Protein AF-A0A0C2FIB7-F1 (afdb_monomer_lite)

InterPro domains:
  IPR036005 Creatinase/aminopeptidase-like [G3DSA:3.90.230.10] (2-85)
  IPR036005 Creatinase/aminopeptidase-like [SSF55920] (35-76)
  IPR052433 Xaa-Pro dipeptidase-like [PTHR48480] (22-85)

Secondary structure (DSSP, 8-state):
-PPPPPPGGGSS---HHHHHTT-HHHHTT--HHHHHTTTT---------EEEETTEEEE---S--SHHHHHHHHHT----HHHHHHHHHHHHH--

Radius of gyration: 22.52 Å; chains: 1; bounding box: 45×35×60 Å

pLDDT: mean 78.22, std 17.93, range [36.03, 98.0]

Organism: NCBI:txid51022

Structure (mmCIF, N/CA/C/O backbone):
data_AF-A0A0C2FIB7-F1
#
_entry.id   AF-A0A0C2FIB7-F1
#
loop_
_atom_site.group_PDB
_atom_site.id
_atom_site.type_symbol
_atom_site.label_atom_id
_atom_site.label_alt_id
_atom_site.label_comp_id
_atom_site.label_asym_id
_atom_site.label_entity_id
_atom_site.label_seq_id
_atom_site.pdbx_PDB_ins_code
_atom_site.Cartn_x
_atom_site.Cartn_y
_atom_site.Cartn_z
_atom_site.occupancy
_atom_site.B_iso_or_equiv
_atom_site.auth_seq_id
_atom_site.auth_comp_id
_atom_site.auth_asym_id
_atom_site.auth_atom_id
_atom_site.pdbx_PDB_model_num
ATOM 1 N N . MET A 1 1 ? -26.303 16.790 31.727 1.00 37.44 1 MET A N 1
ATOM 2 C CA . MET A 1 1 ? -24.862 16.555 31.929 1.00 37.44 1 MET A CA 1
ATOM 3 C C . MET A 1 1 ? -24.170 17.173 30.738 1.00 37.44 1 MET A C 1
ATOM 5 O O . MET A 1 1 ? -24.542 16.842 29.623 1.00 37.44 1 MET A O 1
ATOM 9 N N . ILE A 1 2 ? -23.327 18.171 30.972 1.00 36.03 2 ILE A N 1
ATOM 10 C CA . ILE A 1 2 ? -22.611 18.892 29.916 1.00 36.03 2 ILE A CA 1
ATOM 11 C C . ILE A 1 2 ? -21.401 18.019 29.579 1.00 36.03 2 ILE A C 1
ATOM 13 O O . ILE A 1 2 ? -20.625 17.712 30.484 1.00 36.03 2 ILE A O 1
ATOM 17 N N . GLU A 1 3 ? -21.292 17.545 28.339 1.00 43.59 3 GLU A N 1
ATOM 18 C CA . GLU A 1 3 ? -20.075 16.858 27.899 1.00 43.59 3 GLU A CA 1
ATOM 19 C C . GLU A 1 3 ? -18.889 17.826 28.022 1.00 43.59 3 GLU A C 1
ATOM 21 O O . GLU A 1 3 ? -19.035 18.999 27.667 1.00 43.59 3 GLU A O 1
ATOM 26 N N . PRO A 1 4 ? -17.736 17.396 28.560 1.00 47.38 4 PRO A N 1
ATOM 27 C CA . PRO A 1 4 ? -16.580 18.271 28.642 1.00 47.38 4 PRO A CA 1
ATOM 28 C C . PRO A 1 4 ? -16.109 18.600 27.221 1.00 47.38 4 PRO A C 1
ATOM 30 O O . PRO A 1 4 ? -15.817 17.701 26.434 1.00 47.38 4 PRO A O 1
ATOM 33 N N . GLU A 1 5 ? -16.054 19.892 26.889 1.00 44.72 5 GLU A N 1
ATOM 34 C CA . GLU A 1 5 ? -15.498 20.355 25.619 1.00 44.72 5 GLU A CA 1
ATOM 35 C C . GLU A 1 5 ? -14.048 19.866 25.479 1.00 44.72 5 GLU A C 1
ATOM 37 O O . GLU A 1 5 ? -13.210 20.092 26.356 1.00 44.72 5 GLU A O 1
ATOM 42 N N . LEU A 1 6 ? -13.758 19.173 24.374 1.00 48.97 6 LEU A N 1
ATOM 43 C CA . LEU A 1 6 ? -12.413 18.697 24.065 1.00 48.97 6 LEU A CA 1
ATOM 44 C C . LEU A 1 6 ? -11.473 19.877 23.743 1.00 48.97 6 LEU A C 1
ATOM 46 O O . LEU A 1 6 ? -11.916 20.885 23.179 1.00 48.97 6 LEU A O 1
ATOM 50 N N . PRO A 1 7 ? -10.172 19.770 24.079 1.00 45.91 7 PRO A N 1
ATOM 51 C CA . PRO A 1 7 ? -9.216 20.849 23.883 1.00 45.91 7 PRO A CA 1
ATOM 52 C C . PRO A 1 7 ? -9.123 21.297 22.418 1.00 45.91 7 PRO A C 1
ATOM 54 O O . PRO A 1 7 ? -9.160 20.504 21.479 1.00 45.91 7 PRO A O 1
ATOM 57 N N . ASN A 1 8 ? -8.918 22.601 22.229 1.00 46.22 8 ASN A N 1
ATOM 58 C CA . ASN A 1 8 ? -8.997 23.301 20.944 1.00 46.22 8 ASN A CA 1
ATOM 59 C C . ASN A 1 8 ? -8.112 22.761 19.802 1.00 46.22 8 ASN A C 1
ATOM 61 O O . ASN A 1 8 ? -8.366 23.137 18.657 1.00 46.22 8 ASN A O 1
ATOM 65 N N . HIS A 1 9 ? -7.107 21.918 20.071 1.00 47.69 9 HIS A N 1
ATOM 66 C CA . HIS A 1 9 ? -6.257 21.334 19.025 1.00 47.69 9 HIS A CA 1
ATOM 67 C C . HIS A 1 9 ? -6.973 20.234 18.216 1.00 47.69 9 HIS A C 1
ATOM 69 O O . HIS A 1 9 ? -6.532 19.906 17.118 1.00 47.69 9 HIS A O 1
ATOM 75 N N . GLU A 1 10 ? -8.082 19.683 18.719 1.00 46.12 10 GLU A N 1
ATOM 76 C CA . GLU A 1 10 ? -8.840 18.605 18.062 1.00 46.12 10 GLU A CA 1
ATOM 77 C C . GLU A 1 10 ? -9.957 19.121 17.136 1.00 46.12 10 GLU A C 1
ATOM 79 O O . GLU A 1 10 ? -10.677 18.343 16.511 1.00 46.12 10 GLU A O 1
ATOM 84 N N . ARG A 1 11 ? -10.122 20.448 17.028 1.00 46.47 11 ARG A N 1
ATOM 85 C CA . ARG A 1 11 ? -11.221 21.077 16.270 1.00 46.47 11 ARG A CA 1
ATOM 86 C C . ARG A 1 11 ? -10.957 21.221 14.767 1.00 46.47 11 ARG A C 1
ATOM 88 O O . ARG A 1 11 ? -11.842 21.667 14.044 1.00 46.47 11 ARG A O 1
ATOM 95 N N . GLY A 1 12 ? -9.772 20.850 14.287 1.00 41.59 12 GLY A N 1
ATOM 96 C CA . GLY A 1 12 ? -9.421 20.868 12.868 1.00 41.59 12 GLY A CA 1
ATOM 97 C C . GLY A 1 12 ? -9.092 19.462 12.391 1.00 41.59 12 GLY A C 1
ATOM 98 O O . GLY A 1 12 ? -8.051 18.932 12.752 1.00 41.59 12 GLY A O 1
ATOM 99 N N . HIS A 1 13 ? -9.967 18.879 11.571 1.00 47.00 13 HIS A N 1
ATOM 100 C CA . HIS A 1 13 ? -9.809 17.555 10.956 1.00 47.00 13 HIS A CA 1
ATOM 101 C C . HIS A 1 13 ? -9.842 16.380 11.942 1.00 47.00 13 HIS A C 1
ATOM 103 O O . HIS A 1 13 ? -8.867 15.656 12.134 1.00 47.00 13 HIS A O 1
ATOM 109 N N . THR A 1 14 ? -11.018 16.111 12.507 1.00 49.72 14 THR A N 1
ATOM 110 C CA . THR A 1 14 ? -11.320 14.773 13.021 1.00 49.72 14 THR A CA 1
ATOM 111 C C . THR A 1 14 ? -11.118 13.762 11.886 1.00 49.72 14 THR A C 1
ATOM 113 O O . THR A 1 14 ? -11.860 13.740 10.905 1.00 49.72 14 THR A O 1
ATOM 116 N N . LEU A 1 15 ? -10.067 12.945 11.982 1.00 56.53 15 LEU A N 1
ATOM 117 C CA . LEU A 1 15 ? -9.782 11.884 11.015 1.00 56.53 15 LEU A CA 1
ATOM 118 C C . LEU A 1 15 ? -11.020 10.972 10.871 1.00 56.53 15 LEU A C 1
ATOM 120 O O . LEU A 1 15 ? -11.692 10.719 11.879 1.00 56.53 15 LEU A O 1
ATOM 124 N N . PRO A 1 16 ? -11.343 10.455 9.668 1.00 59.88 16 PRO A N 1
ATOM 125 C CA . PRO A 1 16 ? -12.572 9.693 9.410 1.00 59.88 16 PRO A CA 1
ATOM 126 C C . PRO A 1 16 ? -12.841 8.589 10.443 1.00 59.88 16 PRO A C 1
ATOM 128 O O . PRO A 1 16 ? -13.959 8.466 10.937 1.00 59.88 16 PRO A O 1
ATOM 131 N N . ALA A 1 17 ? -11.789 7.890 10.880 1.00 60.12 17 ALA A N 1
ATOM 132 C CA . ALA A 1 17 ? -11.872 6.825 11.877 1.00 60.12 17 ALA A CA 1
ATOM 133 C C . ALA A 1 17 ? -12.451 7.262 13.242 1.00 60.12 17 ALA A C 1
ATOM 135 O O . ALA A 1 17 ? -13.063 6.451 13.927 1.00 60.12 17 ALA A O 1
ATOM 136 N N . TYR A 1 18 ? -12.295 8.523 13.666 1.00 65.25 18 TYR A N 1
ATOM 137 C CA . TYR A 1 18 ? -12.844 8.983 14.955 1.00 65.25 18 TYR A CA 1
ATOM 138 C C . TYR A 1 18 ? -14.329 9.350 14.870 1.00 65.25 18 TYR A C 1
ATOM 140 O O . TYR A 1 18 ? -15.037 9.305 15.873 1.00 65.25 18 TYR A O 1
ATOM 148 N N . HIS A 1 19 ? -14.824 9.669 13.670 1.00 69.19 19 HIS A N 1
ATOM 149 C CA . HIS A 1 19 ? -16.264 9.773 13.440 1.00 69.19 19 HIS A CA 1
ATOM 150 C C . HIS A 1 19 ? -16.929 8.400 13.549 1.00 69.19 19 HIS A C 1
ATOM 152 O O . HIS A 1 19 ? -18.013 8.295 14.115 1.00 69.19 19 HIS A O 1
ATOM 158 N N . SER A 1 20 ? -16.250 7.354 13.075 1.00 75.31 20 SER A N 1
ATOM 159 C CA . SER A 1 20 ? -16.720 5.969 13.153 1.00 75.31 20 SER A CA 1
ATOM 160 C C . SER A 1 20 ? -16.795 5.426 14.580 1.00 75.31 20 SER A C 1
ATOM 162 O O . SER A 1 20 ? -17.717 4.686 14.900 1.00 75.31 20 SER A O 1
ATOM 164 N N . LEU A 1 21 ? -15.910 5.865 15.484 1.00 77.31 21 LEU A N 1
ATOM 165 C CA . LEU A 1 21 ? -15.997 5.518 16.913 1.00 77.31 21 LEU A CA 1
ATOM 166 C C . LEU A 1 21 ? -17.264 6.053 17.603 1.00 77.31 21 LEU A C 1
ATOM 168 O O . LEU A 1 21 ? -17.600 5.599 18.693 1.00 77.31 21 LEU A O 1
ATOM 172 N N . ARG A 1 22 ? -17.963 7.017 16.992 1.00 81.12 22 ARG A N 1
ATOM 173 C CA . ARG A 1 22 ? -19.201 7.607 17.528 1.00 81.12 22 ARG A CA 1
ATOM 174 C C . ARG A 1 22 ? -20.471 6.950 16.981 1.00 81.12 22 ARG A C 1
ATOM 176 O O . ARG A 1 22 ? -21.560 7.326 17.401 1.00 81.12 22 ARG A O 1
ATOM 183 N N . ARG A 1 23 ? -20.343 6.007 16.043 1.00 87.00 23 ARG A N 1
ATOM 184 C CA . ARG A 1 23 ? -21.458 5.266 15.442 1.00 87.00 23 ARG A CA 1
ATOM 185 C C . ARG A 1 23 ? -21.445 3.838 15.959 1.00 87.00 23 ARG A C 1
ATOM 187 O O . ARG A 1 23 ? -20.479 3.119 15.730 1.00 87.00 23 ARG A O 1
ATOM 194 N N . GLU A 1 24 ? -22.492 3.428 16.663 1.00 86.69 24 GLU A N 1
ATOM 195 C CA . GLU A 1 24 ? -22.562 2.117 17.325 1.00 86.69 24 GLU A CA 1
ATOM 196 C C . GLU A 1 24 ? -22.361 0.958 16.335 1.00 86.69 24 GLU A C 1
ATOM 198 O O . GLU A 1 24 ? -21.662 -0.018 16.620 1.00 86.69 24 GLU A O 1
ATOM 203 N N . GLU A 1 25 ? -22.911 1.098 15.129 1.00 92.06 25 GLU A N 1
ATOM 204 C CA . GLU A 1 25 ? -22.803 0.119 14.057 1.00 92.06 25 GLU A CA 1
ATOM 205 C C . GLU A 1 25 ? -21.367 -0.098 13.548 1.00 92.06 25 GLU A C 1
ATOM 207 O O . GLU A 1 25 ? -21.055 -1.201 13.095 1.00 92.06 25 GLU A O 1
ATOM 212 N N . GLU A 1 26 ? -20.494 0.907 13.660 1.00 87.00 26 GLU A N 1
ATOM 213 C CA . GLU A 1 26 ? -19.099 0.87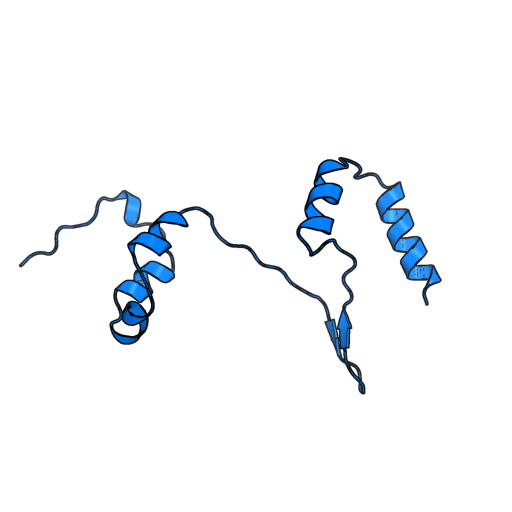3 13.198 1.00 87.00 26 GLU A CA 1
ATOM 214 C C . GLU A 1 26 ? -18.108 0.678 14.352 1.00 87.00 26 GLU A C 1
ATOM 216 O O . GLU A 1 26 ? -17.133 -0.063 14.215 1.00 87.00 26 GLU A O 1
ATOM 221 N N . ALA A 1 27 ? -18.372 1.288 15.509 1.00 89.81 27 ALA A N 1
ATOM 222 C CA . ALA A 1 27 ? -17.496 1.285 16.677 1.00 89.81 27 ALA A CA 1
ATOM 223 C C . ALA A 1 27 ? -17.190 -0.129 17.190 1.00 89.81 27 ALA A C 1
ATOM 225 O O . ALA A 1 27 ? -16.086 -0.383 17.662 1.00 89.81 27 ALA A O 1
ATOM 226 N N . LYS A 1 28 ? -18.121 -1.079 17.028 1.00 91.62 28 LYS A N 1
ATOM 227 C CA . LYS A 1 28 ? -17.928 -2.489 17.412 1.00 91.62 28 LYS A CA 1
ATOM 228 C C . LYS A 1 28 ? -16.771 -3.198 16.689 1.00 91.62 28 LYS A C 1
ATOM 230 O O . LYS A 1 28 ? -16.371 -4.276 17.118 1.00 91.62 28 LYS A O 1
ATOM 235 N N . PHE A 1 29 ? -16.251 -2.621 15.604 1.00 92.06 29 PHE A N 1
ATOM 236 C CA . PHE A 1 29 ? -15.105 -3.142 14.851 1.00 92.06 29 PHE A CA 1
ATOM 237 C C . PHE A 1 29 ? -13.789 -2.412 15.159 1.00 92.06 29 PHE A C 1
ATOM 239 O O . PHE A 1 29 ? -12.747 -2.778 14.620 1.00 92.06 29 PHE A O 1
ATOM 246 N N . LEU A 1 30 ? -13.822 -1.368 15.991 1.00 90.00 30 LEU A N 1
ATOM 247 C CA . LEU A 1 30 ? -12.711 -0.444 16.191 1.00 90.00 30 LEU A CA 1
ATOM 248 C C . LEU A 1 30 ? -12.194 -0.516 17.633 1.00 90.00 30 LEU A C 1
ATOM 250 O O . LEU A 1 30 ? -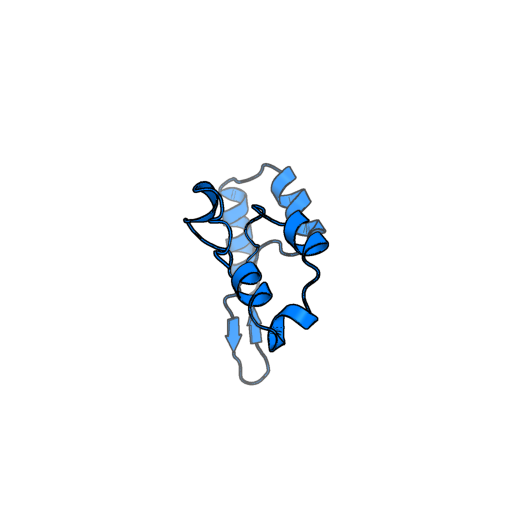12.918 -0.222 18.580 1.00 90.00 30 LEU A O 1
ATOM 254 N N . ILE A 1 31 ? -10.913 -0.850 17.798 1.00 92.94 31 ILE A N 1
ATOM 255 C CA . ILE A 1 31 ? -10.221 -0.805 19.093 1.00 92.94 31 ILE A CA 1
ATOM 256 C C . ILE A 1 31 ? -9.508 0.542 19.189 1.00 92.94 31 ILE A C 1
ATOM 258 O O . ILE A 1 31 ? -8.531 0.783 18.476 1.00 92.94 31 ILE A O 1
ATOM 262 N N . LYS A 1 32 ? -10.011 1.438 20.043 1.00 87.19 32 LYS A N 1
ATOM 263 C CA . LYS A 1 32 ? -9.523 2.821 20.134 1.00 87.19 32 LYS A CA 1
ATOM 264 C C . LYS A 1 32 ? -8.025 2.878 20.437 1.00 87.19 32 LYS A C 1
ATOM 266 O O . LYS A 1 32 ? -7.307 3.623 19.779 1.00 87.19 32 LYS A O 1
ATOM 271 N N . GLU A 1 33 ? -7.559 2.061 21.377 1.00 92.19 33 GLU A N 1
ATOM 272 C CA . GLU A 1 33 ? -6.157 2.006 21.800 1.00 92.19 33 GLU A CA 1
ATOM 273 C C . GLU A 1 33 ? -5.225 1.582 20.660 1.00 92.19 33 GLU A C 1
ATOM 275 O O . GLU A 1 33 ? -4.075 2.010 20.617 1.00 92.19 33 GLU A O 1
ATOM 280 N N . GLU A 1 34 ? -5.712 0.760 19.727 1.00 92.31 34 GLU A N 1
ATOM 281 C CA . GLU A 1 34 ? -4.938 0.351 18.556 1.00 92.31 34 GLU A CA 1
ATOM 282 C C . GLU A 1 34 ? -4.886 1.471 17.517 1.00 92.31 34 GLU A C 1
ATOM 284 O O . GLU A 1 34 ? -3.821 1.810 17.014 1.00 92.31 34 GLU A O 1
ATOM 289 N N . ILE A 1 35 ? -6.029 2.101 17.239 1.00 89.31 35 ILE A N 1
ATOM 290 C CA . ILE A 1 35 ? -6.143 3.186 16.255 1.00 89.31 35 ILE A CA 1
ATOM 291 C C . ILE A 1 35 ? -5.317 4.406 16.668 1.00 89.31 35 ILE A C 1
ATOM 293 O O . ILE A 1 35 ? -4.731 5.071 15.813 1.00 89.31 35 ILE A O 1
ATOM 297 N N . ASP A 1 36 ? -5.268 4.706 17.965 1.00 88.81 36 ASP A N 1
ATOM 298 C CA . ASP A 1 36 ? -4.526 5.852 18.485 1.00 88.81 36 ASP A CA 1
ATOM 299 C C . ASP A 1 36 ? -3.014 5.749 18.203 1.00 88.81 36 ASP A C 1
ATOM 301 O O . ASP A 1 36 ? -2.372 6.785 18.038 1.00 88.81 36 ASP A O 1
ATOM 305 N N . LYS A 1 37 ? -2.455 4.537 18.041 1.00 92.50 37 LYS A N 1
ATOM 306 C CA . LYS A 1 37 ? -1.040 4.332 17.668 1.00 92.50 37 LYS A CA 1
ATOM 307 C C . LYS A 1 37 ? -0.695 4.855 16.275 1.00 92.50 37 LYS A C 1
ATOM 309 O O . LYS A 1 37 ? 0.441 5.238 16.048 1.00 92.50 37 LYS A O 1
ATOM 314 N N . TYR A 1 38 ? -1.663 4.866 15.360 1.00 88.69 38 TYR A N 1
ATOM 315 C CA . TYR A 1 38 ? -1.468 5.240 13.954 1.00 88.69 38 TYR A CA 1
ATOM 316 C C . TYR A 1 38 ? -1.948 6.670 13.658 1.00 88.69 38 TYR A C 1
ATOM 318 O O . TYR A 1 38 ? -2.153 7.067 12.508 1.00 88.69 38 TYR A O 1
ATOM 326 N N . ARG A 1 39 ? -2.194 7.471 14.702 1.00 84.44 39 ARG A N 1
ATOM 327 C CA . ARG A 1 39 ? -2.595 8.873 14.558 1.00 84.44 39 ARG A CA 1
ATOM 328 C C . ARG A 1 39 ? -1.428 9.713 14.058 1.00 84.44 39 ARG A C 1
ATOM 330 O O . ARG A 1 39 ? -0.345 9.680 14.619 1.00 84.44 39 ARG A O 1
ATOM 337 N N . GLY A 1 40 ? -1.692 10.530 13.041 1.00 83.69 40 GLY A N 1
ATOM 338 C CA . GLY A 1 40 ? -0.685 11.415 12.450 1.00 83.69 40 GLY A CA 1
ATOM 339 C C . GLY A 1 40 ? 0.173 10.761 11.365 1.00 83.69 40 GLY A C 1
ATOM 340 O O . GLY A 1 40 ? 0.815 11.493 10.624 1.00 83.69 40 GLY A O 1
ATOM 341 N N . GLU A 1 41 ? 0.100 9.436 11.195 1.00 89.00 41 GLU A N 1
ATOM 342 C CA . GLU A 1 41 ? 0.816 8.698 10.135 1.00 89.00 41 GLU A CA 1
ATOM 343 C C . GLU A 1 41 ? 0.340 9.071 8.718 1.00 89.00 41 GLU A C 1
ATOM 345 O O . GLU A 1 41 ? 1.038 8.869 7.728 1.00 89.00 41 GLU A O 1
ATOM 350 N N . GLY A 1 42 ? -0.868 9.632 8.600 1.00 87.81 42 GLY A N 1
ATOM 351 C CA . GLY A 1 42 ? -1.489 9.930 7.314 1.00 87.81 42 GLY A CA 1
ATOM 352 C C . GLY A 1 42 ? -2.096 8.674 6.690 1.00 87.81 42 GLY A C 1
ATOM 353 O O . GLY A 1 42 ? -2.994 8.068 7.275 1.00 87.81 42 GLY A O 1
ATOM 354 N N . GLY A 1 43 ? -1.653 8.316 5.487 1.00 89.38 43 GLY A N 1
ATOM 355 C CA . GLY A 1 43 ? -2.116 7.130 4.771 1.00 89.38 43 GLY A CA 1
ATOM 356 C C . GLY A 1 43 ? -1.324 6.886 3.490 1.00 89.38 43 GLY A C 1
ATOM 357 O O . GLY A 1 43 ? -0.777 7.817 2.901 1.00 89.38 43 GLY A O 1
ATOM 358 N N . VAL A 1 44 ? -1.280 5.628 3.057 1.00 94.38 44 VAL A N 1
ATOM 359 C CA . VAL A 1 44 ? -0.605 5.201 1.825 1.00 94.38 44 VAL A CA 1
ATOM 360 C C . VAL A 1 44 ? -1.653 4.959 0.741 1.00 94.38 44 VAL A C 1
ATOM 362 O O . VAL A 1 44 ? -2.678 4.328 1.002 1.00 94.38 44 VAL A O 1
ATOM 365 N N . ARG A 1 45 ? -1.400 5.452 -0.477 1.00 95.81 45 ARG A N 1
ATOM 366 C CA . ARG A 1 45 ? -2.187 5.139 -1.678 1.00 95.81 45 ARG A CA 1
ATOM 367 C C . ARG A 1 45 ? -1.253 4.581 -2.743 1.00 95.81 45 ARG A C 1
ATOM 369 O O . ARG A 1 45 ? -0.245 5.206 -3.053 1.00 95.81 45 ARG A O 1
ATOM 376 N N . ILE A 1 46 ? -1.623 3.430 -3.283 1.00 95.06 46 ILE A N 1
ATOM 377 C CA . ILE A 1 46 ? -0.987 2.778 -4.425 1.00 95.06 46 ILE A CA 1
ATOM 378 C C . ILE A 1 46 ? -2.034 2.817 -5.541 1.00 95.06 46 ILE A C 1
ATOM 380 O O . ILE A 1 46 ? -3.188 2.466 -5.295 1.00 95.06 46 ILE A O 1
ATOM 384 N N . GLU A 1 47 ? -1.669 3.345 -6.704 1.00 96.00 47 GLU A N 1
ATOM 385 C CA . GLU A 1 47 ? -2.597 3.691 -7.787 1.00 96.00 47 GLU A CA 1
ATOM 386 C C . GLU A 1 47 ? -2.047 3.185 -9.119 1.00 96.00 47 GLU A C 1
ATOM 388 O O . GLU A 1 47 ? -0.834 3.274 -9.339 1.00 96.00 47 GLU A O 1
ATOM 393 N N . ASP A 1 48 ? -2.936 2.639 -9.958 1.00 94.56 48 ASP A N 1
ATOM 394 C CA . ASP A 1 48 ? -2.576 1.998 -11.221 1.00 94.56 48 ASP A CA 1
ATOM 395 C C . ASP A 1 48 ? -3.369 2.491 -12.430 1.00 94.56 48 ASP A C 1
ATOM 397 O O . ASP A 1 48 ? -4.590 2.647 -12.352 1.00 94.56 48 ASP A O 1
ATOM 401 N N . ASP A 1 49 ? -2.658 2.686 -13.546 1.00 96.25 49 ASP A N 1
ATOM 402 C CA . ASP A 1 49 ? -3.240 2.946 -14.859 1.00 96.25 49 ASP A CA 1
ATOM 403 C C . ASP A 1 49 ? -3.337 1.611 -15.602 1.00 96.25 49 ASP A C 1
ATOM 405 O O . ASP A 1 49 ? -2.327 0.994 -15.937 1.00 96.25 49 ASP A O 1
ATOM 409 N N . VAL A 1 50 ? -4.564 1.156 -15.859 1.00 96.69 50 VAL A N 1
ATOM 410 C CA . VAL A 1 50 ? -4.818 -0.165 -16.450 1.00 96.69 50 VAL A CA 1
ATOM 411 C C . VAL A 1 50 ? -5.596 -0.066 -17.755 1.00 96.69 50 VAL A C 1
ATOM 413 O O . VAL A 1 50 ? -6.558 0.700 -17.877 1.00 96.69 50 VAL A O 1
ATOM 416 N N . VAL A 1 51 ? -5.214 -0.887 -18.732 1.00 97.94 51 VAL A N 1
ATOM 417 C CA . VAL A 1 51 ? -5.955 -1.067 -19.984 1.00 97.94 51 VAL A CA 1
ATOM 418 C C . VAL A 1 51 ? -6.704 -2.390 -19.934 1.00 97.94 51 VAL A C 1
ATOM 420 O O . VAL A 1 51 ? -6.121 -3.441 -19.690 1.00 97.94 51 VAL A O 1
ATOM 423 N N . ILE A 1 52 ? -8.014 -2.349 -20.179 1.00 97.94 52 ILE A N 1
ATOM 424 C CA . ILE A 1 52 ? -8.859 -3.547 -20.190 1.00 97.94 52 ILE A CA 1
ATOM 425 C C . ILE A 1 52 ? -8.978 -4.083 -21.617 1.00 97.94 52 ILE A C 1
ATOM 427 O O . ILE A 1 52 ? -9.426 -3.380 -22.526 1.00 97.94 52 ILE A O 1
ATOM 431 N N . TRP A 1 53 ? -8.638 -5.354 -21.795 1.00 97.69 53 TRP A N 1
ATOM 432 C CA . TRP A 1 53 ? -8.680 -6.080 -23.059 1.00 97.69 53 TRP A CA 1
ATOM 433 C C . TRP A 1 53 ? -9.807 -7.126 -23.069 1.00 97.69 53 TRP A C 1
ATOM 435 O O . TRP A 1 53 ? -10.420 -7.433 -22.049 1.00 97.69 53 TRP A O 1
ATOM 445 N N . GLU A 1 54 ? -10.081 -7.737 -24.230 1.00 98.00 54 GLU A N 1
ATOM 446 C CA . GLU A 1 54 ? -11.096 -8.806 -24.338 1.00 98.00 54 GLU A CA 1
ATOM 447 C C . GLU A 1 54 ? -10.767 -10.019 -23.442 1.00 98.00 54 GLU A C 1
ATOM 449 O O . GLU A 1 54 ? -11.666 -10.703 -22.955 1.00 98.00 54 GLU A O 1
ATOM 454 N N . LYS A 1 55 ? -9.473 -10.292 -23.215 1.00 96.38 55 LYS A N 1
ATOM 455 C CA . LYS A 1 55 ? -8.978 -11.435 -22.431 1.00 96.38 55 LYS A CA 1
ATOM 456 C C . LYS A 1 55 ? -8.029 -11.013 -21.307 1.00 96.38 55 LYS A C 1
ATOM 458 O O . LYS A 1 55 ? -6.934 -11.558 -21.202 1.00 96.38 55 LYS A O 1
ATOM 463 N N . GLY A 1 56 ? -8.462 -10.073 -20.474 1.00 96.25 56 GLY A N 1
ATOM 464 C CA . GLY A 1 56 ? -7.739 -9.651 -19.271 1.00 96.25 56 GLY A CA 1
ATOM 465 C C . GLY A 1 56 ? -7.448 -8.159 -19.265 1.00 96.25 56 GLY A C 1
ATOM 466 O O . GLY A 1 56 ? -8.150 -7.382 -19.908 1.00 96.25 56 GLY A O 1
ATOM 467 N N . ASP A 1 57 ? -6.412 -7.781 -18.540 1.00 97.06 57 ASP A N 1
ATOM 468 C CA . ASP A 1 57 ? -5.971 -6.411 -18.336 1.00 97.06 57 ASP A CA 1
ATOM 469 C C . ASP A 1 57 ? -4.446 -6.307 -18.458 1.00 97.06 57 ASP A C 1
ATOM 471 O O . ASP A 1 57 ? -3.721 -7.298 -18.350 1.00 97.06 57 ASP A O 1
ATOM 475 N N . GLU A 1 58 ? -3.980 -5.102 -18.750 1.00 95.25 58 GLU A N 1
ATOM 476 C CA . GLU A 1 58 ? -2.570 -4.737 -18.803 1.00 95.25 58 GLU A CA 1
ATOM 477 C C . GLU A 1 58 ? -2.329 -3.567 -17.853 1.00 95.25 58 GLU A C 1
ATOM 479 O O . GLU A 1 58 ? -2.986 -2.529 -17.961 1.00 95.25 58 GLU A O 1
ATOM 484 N N . ASP A 1 59 ? -1.392 -3.754 -16.927 1.00 94.19 59 ASP A N 1
ATOM 485 C CA . ASP A 1 59 ? -0.875 -2.695 -16.067 1.00 94.19 59 ASP A CA 1
ATOM 486 C C . ASP A 1 59 ? 0.174 -1.892 -16.843 1.00 94.19 59 ASP A C 1
ATOM 488 O O . ASP A 1 59 ? 1.170 -2.443 -17.318 1.00 94.19 59 ASP A O 1
ATOM 492 N N . MET A 1 60 ? -0.066 -0.590 -16.991 1.00 94.69 60 MET A N 1
ATOM 493 C CA . MET A 1 60 ? 0.815 0.319 -17.725 1.00 94.69 60 MET A CA 1
ATOM 494 C C . MET A 1 60 ? 1.970 0.846 -16.866 1.00 94.69 60 MET A C 1
ATOM 496 O O . MET A 1 60 ? 2.796 1.623 -17.355 1.00 94.69 60 MET A O 1
ATOM 500 N N . ASN A 1 61 ? 2.045 0.450 -15.595 1.00 87.06 61 ASN A N 1
ATOM 501 C CA . ASN A 1 61 ? 3.010 0.990 -14.656 1.00 87.06 61 ASN A CA 1
ATOM 502 C C . ASN A 1 61 ? 4.288 0.149 -14.563 1.00 87.06 61 ASN A C 1
ATOM 504 O O . ASN A 1 61 ? 4.256 -1.037 -14.255 1.00 87.06 61 ASN A O 1
ATOM 508 N N . ASP A 1 62 ? 5.439 0.810 -14.716 1.00 88.69 62 ASP A N 1
ATOM 509 C CA . ASP A 1 62 ? 6.773 0.246 -14.460 1.00 88.69 62 ASP A CA 1
ATOM 510 C C . ASP A 1 62 ? 7.434 0.986 -13.285 1.00 88.69 62 ASP A C 1
ATOM 512 O O . ASP A 1 62 ? 8.270 1.875 -13.461 1.00 88.69 62 ASP A O 1
ATOM 516 N N . VAL A 1 63 ? 6.981 0.691 -12.063 1.00 88.62 63 VAL A N 1
ATOM 517 C CA . VAL A 1 63 ? 7.475 1.311 -10.818 1.00 88.62 63 VAL A CA 1
ATOM 518 C C . VAL A 1 63 ? 7.621 0.257 -9.713 1.00 88.62 63 VAL A C 1
ATOM 520 O O . VAL A 1 63 ? 6.856 -0.708 -9.711 1.00 88.62 63 VAL A O 1
ATOM 523 N N . PRO A 1 64 ? 8.550 0.424 -8.749 1.00 91.38 64 PRO A N 1
ATOM 524 C CA . PRO A 1 64 ? 8.694 -0.510 -7.630 1.00 91.38 64 PRO A CA 1
ATOM 525 C C . PRO A 1 64 ? 7.442 -0.509 -6.737 1.00 91.38 64 PRO A C 1
ATOM 527 O O . PRO A 1 64 ? 6.911 0.557 -6.411 1.00 91.38 64 PRO A O 1
ATOM 530 N N . ARG A 1 65 ? 6.974 -1.693 -6.320 1.00 93.88 65 ARG A N 1
ATOM 531 C CA . ARG A 1 65 ? 5.725 -1.867 -5.552 1.00 93.88 65 ARG A CA 1
ATOM 532 C C . ARG A 1 65 ? 5.923 -2.614 -4.246 1.00 93.88 65 ARG A C 1
ATOM 534 O O . ARG A 1 65 ? 5.291 -2.257 -3.250 1.00 93.88 65 ARG A O 1
ATOM 541 N N . THR A 1 66 ? 6.747 -3.659 -4.235 1.00 95.81 66 THR A N 1
ATOM 542 C CA . THR A 1 66 ? 6.995 -4.406 -2.997 1.00 95.81 66 THR A CA 1
ATOM 543 C C . THR A 1 66 ? 7.970 -3.650 -2.100 1.00 95.81 66 THR A C 1
ATOM 545 O O . THR A 1 66 ? 8.725 -2.792 -2.558 1.00 95.81 66 THR A O 1
ATOM 548 N N . VAL A 1 67 ? 7.982 -3.975 -0.806 1.00 96.44 67 VAL A N 1
ATOM 549 C CA . VAL A 1 67 ? 8.956 -3.396 0.135 1.00 96.44 67 VAL A CA 1
ATOM 550 C C . VAL A 1 67 ? 10.383 -3.679 -0.347 1.00 96.44 67 VAL A C 1
ATOM 552 O O . VAL A 1 67 ? 11.220 -2.781 -0.381 1.00 96.44 67 VAL A O 1
ATOM 555 N N . GLU A 1 68 ? 10.628 -4.900 -0.824 1.00 95.75 6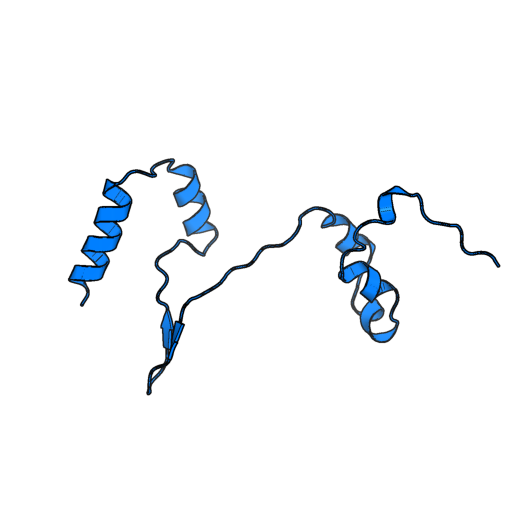8 GLU A N 1
ATOM 556 C CA . GLU A 1 68 ? 11.919 -5.366 -1.336 1.00 95.75 68 GLU A CA 1
ATOM 557 C C . GLU A 1 68 ? 12.336 -4.698 -2.653 1.00 95.75 68 GLU A C 1
ATOM 559 O O . GLU A 1 68 ? 13.516 -4.722 -2.993 1.00 95.75 68 GLU A O 1
ATOM 564 N N . GLU A 1 69 ? 11.403 -4.108 -3.399 1.00 91.00 69 GLU A N 1
ATOM 565 C CA . GLU A 1 69 ? 11.699 -3.306 -4.589 1.00 91.00 69 GLU A CA 1
ATOM 566 C C . GLU A 1 69 ? 11.918 -1.834 -4.224 1.00 91.00 69 GLU A C 1
ATOM 568 O O . GLU A 1 69 ? 12.858 -1.203 -4.710 1.00 91.00 69 GLU A O 1
ATOM 573 N N . ILE A 1 70 ? 11.070 -1.289 -3.346 1.00 92.25 70 I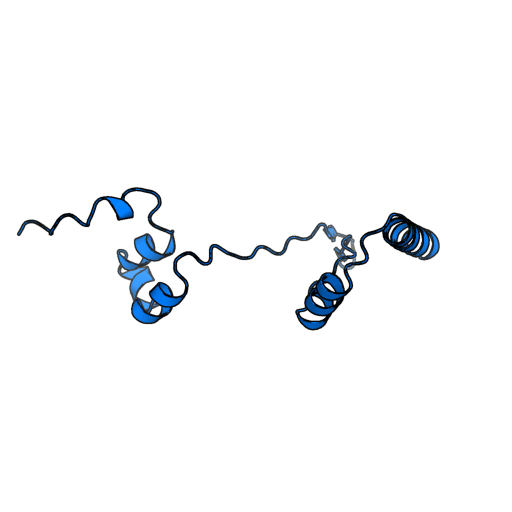LE A N 1
ATOM 574 C CA . ILE A 1 70 ? 11.078 0.126 -2.964 1.00 92.25 70 ILE A CA 1
ATOM 575 C C . ILE A 1 70 ? 12.317 0.466 -2.132 1.00 92.25 70 ILE A C 1
ATOM 577 O O . ILE A 1 70 ? 12.982 1.462 -2.421 1.00 92.25 70 ILE A O 1
ATOM 581 N N . GLU A 1 71 ? 12.660 -0.338 -1.120 1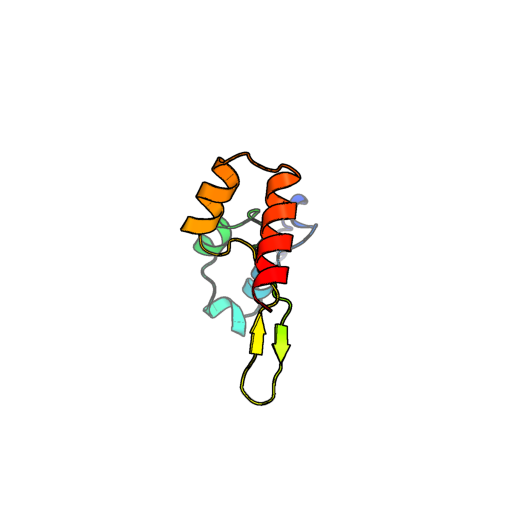.00 93.75 71 GLU A N 1
ATOM 582 C CA . GLU A 1 71 ? 13.778 -0.027 -0.221 1.00 93.75 71 GLU A CA 1
ATOM 583 C C . GLU A 1 71 ? 15.125 0.062 -0.965 1.00 93.75 71 GLU A C 1
ATOM 585 O O . GLU A 1 71 ? 15.807 1.084 -0.821 1.00 93.75 71 GLU A O 1
ATOM 590 N N . PRO A 1 72 ? 15.520 -0.911 -1.818 1.00 90.50 72 PRO A N 1
ATOM 591 C CA . PRO A 1 72 ? 16.754 -0.797 -2.593 1.00 90.50 72 PRO A CA 1
ATOM 592 C C . PRO A 1 72 ? 16.696 0.315 -3.640 1.00 90.50 72 PRO A C 1
ATOM 594 O O . PRO A 1 72 ? 17.710 0.973 -3.873 1.00 90.50 72 PRO A O 1
ATOM 597 N N . PHE A 1 73 ? 15.531 0.550 -4.258 1.00 86.75 73 PHE A N 1
ATOM 598 C CA . PHE A 1 73 ? 15.355 1.637 -5.220 1.00 86.75 73 PHE A CA 1
ATOM 599 C C . PHE A 1 73 ? 15.640 2.996 -4.569 1.00 86.75 73 PHE A C 1
ATOM 601 O O . PHE A 1 73 ? 16.453 3.763 -5.086 1.00 86.75 73 PHE A O 1
ATOM 608 N N . MET A 1 74 ? 15.060 3.259 -3.393 1.00 86.19 74 MET A N 1
ATOM 609 C CA . MET A 1 74 ? 15.309 4.487 -2.631 1.00 86.19 74 MET A CA 1
ATOM 610 C C . MET A 1 74 ? 16.757 4.590 -2.138 1.00 86.19 74 MET A C 1
ATOM 612 O O . MET A 1 74 ? 17.349 5.665 -2.212 1.00 86.19 74 MET A O 1
ATOM 616 N N . ALA A 1 75 ? 17.343 3.483 -1.673 1.00 90.06 75 ALA A N 1
ATOM 617 C CA . ALA A 1 75 ? 18.721 3.450 -1.182 1.00 90.06 75 ALA A CA 1
ATOM 618 C C . ALA A 1 75 ? 19.773 3.626 -2.288 1.00 90.06 75 ALA A C 1
ATOM 620 O O . ALA A 1 75 ? 20.918 3.963 -1.994 1.00 90.06 75 ALA A O 1
ATOM 621 N N . SER A 1 76 ? 19.411 3.383 -3.552 1.00 83.00 76 SER A N 1
ATOM 622 C CA . SER A 1 76 ? 20.351 3.501 -4.666 1.00 83.00 76 SER A CA 1
ATOM 623 C C . SER A 1 76 ? 20.833 4.939 -4.891 1.00 83.00 76 SER A C 1
ATOM 625 O O . SER A 1 76 ? 21.919 5.120 -5.433 1.00 83.00 76 SER A O 1
ATOM 627 N N . GLU A 1 77 ? 20.045 5.953 -4.504 1.00 69.69 77 GLU A N 1
ATOM 628 C CA . GLU A 1 77 ? 20.269 7.382 -4.802 1.00 69.69 77 GLU A CA 1
ATOM 629 C C . GLU A 1 77 ? 20.508 7.691 -6.301 1.00 69.69 77 GLU A C 1
ATOM 631 O O . GLU A 1 77 ? 20.856 8.814 -6.675 1.00 69.69 77 GLU A O 1
ATOM 636 N N . VAL A 1 78 ? 20.295 6.718 -7.198 1.00 67.75 78 VAL A N 1
ATOM 637 C CA . VAL A 1 78 ? 20.500 6.871 -8.639 1.00 67.75 78 VAL A CA 1
ATOM 638 C C . VAL A 1 78 ? 19.194 7.318 -9.277 1.00 67.75 78 VAL A C 1
ATOM 640 O O . VAL A 1 78 ? 18.382 6.514 -9.723 1.00 67.75 78 VAL A O 1
ATOM 643 N N . VAL A 1 79 ? 19.017 8.631 -9.376 1.00 63.03 79 VAL A N 1
ATOM 644 C CA . VAL A 1 79 ? 18.004 9.239 -10.244 1.00 63.03 79 VAL A CA 1
ATOM 645 C C . VAL A 1 79 ? 18.742 10.089 -11.264 1.00 63.03 79 VAL A C 1
ATOM 647 O O . VAL A 1 79 ? 19.029 11.261 -11.036 1.00 63.03 79 VAL A O 1
ATOM 650 N N . ASN A 1 80 ? 19.132 9.473 -12.377 1.00 66.69 80 ASN A N 1
ATOM 651 C CA . ASN A 1 80 ? 19.741 10.190 -13.493 1.00 66.69 80 ASN A CA 1
ATOM 652 C C . ASN A 1 80 ? 19.004 9.889 -14.800 1.00 66.69 80 ASN A C 1
ATOM 654 O O . ASN A 1 80 ? 18.356 8.850 -14.945 1.00 66.69 80 ASN A O 1
ATOM 658 N N . ASP A 1 81 ? 19.145 10.792 -15.766 1.00 66.94 81 ASP A N 1
ATOM 659 C CA . ASP A 1 81 ? 18.473 10.708 -17.066 1.00 66.94 81 ASP A CA 1
ATOM 660 C C . ASP A 1 81 ? 18.736 9.379 -17.785 1.00 66.94 81 ASP A C 1
ATOM 662 O O . ASP A 1 81 ? 17.862 8.874 -18.487 1.00 66.94 81 ASP A O 1
ATOM 666 N N . SER A 1 82 ? 19.903 8.758 -17.569 1.00 70.56 82 SER A N 1
ATOM 667 C CA . SER A 1 82 ? 20.213 7.450 -18.158 1.00 70.56 82 SER A CA 1
ATOM 668 C C . SER A 1 82 ? 19.321 6.314 -17.644 1.00 70.56 82 SER A C 1
ATOM 670 O O . SER A 1 82 ? 19.060 5.368 -18.381 1.00 70.56 82 SER A O 1
ATOM 672 N N . THR A 1 83 ? 18.799 6.419 -16.420 1.00 66.06 83 THR A N 1
ATOM 673 C CA . THR A 1 83 ? 17.879 5.427 -15.840 1.00 66.06 83 THR A 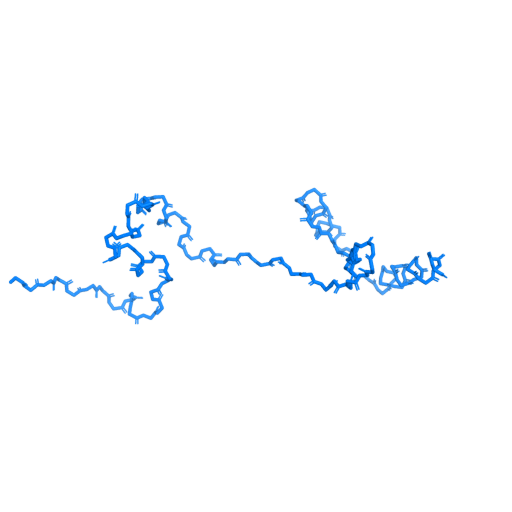CA 1
ATOM 674 C C . THR A 1 83 ? 16.498 5.519 -16.493 1.00 66.06 83 THR A C 1
ATOM 676 O O . THR A 1 83 ? 15.929 4.503 -16.889 1.00 66.06 83 THR A O 1
ATOM 679 N N . ILE A 1 84 ? 16.013 6.745 -16.711 1.00 67.44 84 ILE A N 1
ATOM 680 C CA . ILE A 1 84 ? 14.755 7.018 -17.420 1.00 67.44 84 ILE A CA 1
ATOM 681 C C . ILE A 1 84 ? 14.870 6.598 -18.892 1.00 67.44 84 ILE A C 1
ATOM 683 O O . ILE A 1 84 ? 14.000 5.903 -19.410 1.00 67.44 84 ILE A O 1
ATOM 687 N N . GLN A 1 85 ? 15.972 6.950 -19.562 1.00 69.62 85 GLN A N 1
ATOM 688 C CA . GLN A 1 85 ? 16.221 6.554 -20.953 1.00 69.62 85 GLN A CA 1
ATOM 689 C C . GLN A 1 85 ? 16.282 5.035 -21.128 1.00 69.62 85 GLN A C 1
ATOM 691 O O . GLN A 1 85 ? 15.813 4.526 -22.145 1.00 69.62 85 GLN A O 1
ATOM 696 N N . LYS A 1 86 ? 16.832 4.310 -20.147 1.00 72.25 86 LYS A N 1
ATOM 697 C CA . LYS A 1 86 ? 16.881 2.850 -20.176 1.00 72.25 86 LYS A CA 1
ATOM 698 C C . LYS A 1 86 ? 15.489 2.228 -20.038 1.00 72.25 86 LYS A C 1
ATOM 700 O O . LYS A 1 86 ? 15.159 1.386 -20.860 1.00 72.25 86 LYS A O 1
ATOM 705 N N . SER A 1 87 ? 14.668 2.672 -19.082 1.00 69.50 87 SER A N 1
ATOM 706 C CA . SER A 1 87 ? 13.282 2.180 -18.946 1.00 69.50 87 SER A CA 1
ATOM 707 C C . SER A 1 87 ? 12.462 2.458 -20.219 1.00 69.50 87 SER A C 1
ATOM 709 O O . SER A 1 87 ? 11.823 1.550 -20.749 1.00 69.50 87 SER A O 1
ATOM 711 N N . ILE A 1 88 ? 12.595 3.653 -20.816 1.00 71.00 88 ILE A N 1
ATOM 712 C CA . ILE A 1 88 ? 11.958 3.981 -22.106 1.00 71.00 88 ILE A CA 1
ATOM 713 C C . ILE A 1 88 ? 12.442 3.047 -23.226 1.00 71.00 88 ILE A C 1
ATOM 715 O O . ILE A 1 88 ? 11.631 2.533 -23.994 1.00 71.00 88 ILE A O 1
ATOM 719 N N . ALA A 1 89 ? 13.752 2.820 -23.343 1.00 73.06 89 ALA A N 1
ATOM 720 C CA . ALA A 1 89 ? 14.308 1.948 -24.374 1.00 73.06 89 ALA A CA 1
ATOM 721 C C . ALA A 1 89 ? 13.879 0.484 -24.190 1.00 73.06 89 ALA A C 1
ATOM 723 O O . ALA A 1 89 ? 13.547 -0.181 -25.169 1.00 73.06 89 ALA A O 1
ATOM 724 N N . ASP A 1 90 ? 13.865 -0.018 -22.957 1.00 74.25 90 ASP A N 1
ATOM 725 C CA . ASP A 1 90 ? 13.450 -1.386 -22.647 1.00 74.25 90 ASP A CA 1
ATOM 726 C C . ASP A 1 90 ? 11.955 -1.590 -22.954 1.00 74.25 90 ASP A C 1
ATOM 728 O O . ASP A 1 90 ? 11.580 -2.623 -23.509 1.00 74.25 90 ASP A O 1
ATOM 732 N N . HIS A 1 91 ? 11.115 -0.584 -22.685 1.00 71.44 91 HIS A N 1
ATOM 733 C CA . HIS A 1 91 ? 9.695 -0.593 -23.042 1.00 71.44 91 HIS A CA 1
ATOM 734 C C . HIS A 1 91 ? 9.481 -0.581 -24.565 1.00 71.44 91 HIS A C 1
ATOM 736 O O . HIS A 1 91 ? 8.747 -1.413 -25.095 1.00 71.44 91 HIS A O 1
ATOM 742 N N . LEU A 1 92 ? 10.179 0.299 -25.292 1.00 71.75 92 LEU A N 1
ATOM 743 C CA . LEU A 1 92 ? 10.075 0.397 -26.755 1.00 71.75 92 LEU A CA 1
ATOM 744 C C . LEU A 1 92 ? 10.596 -0.838 -27.502 1.00 71.75 92 LEU A C 1
ATOM 746 O O . LEU A 1 92 ? 10.205 -1.047 -28.642 1.00 71.75 92 LEU A O 1
ATOM 750 N N . ASN A 1 93 ? 11.486 -1.630 -26.900 1.00 75.38 93 ASN A N 1
ATOM 751 C CA . ASN A 1 93 ? 12.035 -2.844 -27.517 1.00 75.38 93 ASN A CA 1
ATOM 752 C C . ASN A 1 93 ? 11.258 -4.124 -27.157 1.00 75.38 93 ASN A C 1
ATOM 754 O O . ASN A 1 93 ? 11.550 -5.188 -27.706 1.00 75.38 93 ASN A O 1
ATOM 758 N N . LYS A 1 94 ? 10.312 -4.054 -26.211 1.00 62.22 94 LYS A N 1
ATOM 759 C CA . LYS A 1 94 ? 9.455 -5.187 -25.820 1.00 62.22 94 LYS A CA 1
ATOM 760 C C . LYS A 1 94 ? 8.207 -5.336 -26.701 1.00 62.22 94 LYS A C 1
ATOM 762 O O . LYS A 1 94 ? 7.552 -6.376 -26.617 1.00 62.22 94 LYS A O 1
ATOM 767 N N . HIS A 1 95 ? 7.922 -4.347 -27.549 1.00 48.66 95 HIS A N 1
ATOM 768 C CA . HIS A 1 95 ? 6.794 -4.277 -28.483 1.00 48.66 95 HIS A CA 1
ATOM 769 C C . HIS A 1 95 ? 7.271 -3.917 -29.896 1.00 48.66 95 HIS A C 1
ATOM 771 O O . HIS A 1 95 ? 6.493 -4.159 -30.847 1.00 48.66 95 HIS A O 1
#

Foldseek 3Di:
DDDPDDDPVCVPDPDPVVVQCVDPVRVVVDDPVVVVVCPPVDDDDDDFDWDQDPPGIDTPDDAQDDPVRVVVVVVVPDDDPVVVVVVVVVVVVVD

Sequence (95 aa):
MIEPELPNHERGHTLPAYHSLRREEEAKFLIKEEIDKYRGEGGVRIEDDVVIWEKGDEDMNDVPRTVEEIEPFMASEVVNDSTIQKSIADHLNKH